Protein AF-A0A7W8FCG6-F1 (afdb_monomer_lite)

Secondary structure (DSSP, 8-state):
---EEETT--TT--EEBPBPTTSSBBTTSSBEEEE--S--SEE-HHHHHHHHHHHHHHHHHHHHHHSSPPSSHHHHHHHHHHHHHHHHHHHHHHHHHHHTTHHHHHHS------SS--TT---TT--GGGGG-

Radius of gyration: 42.62 Å; chains: 1; bounding box: 81×50×96 Å

pLDDT: mean 77.19, std 14.67, range [47.53, 96.31]

Organism: NCBI:txid67303

Sequence (133 aa):
MDTYATQGARTTNSTGHYRRPGTQDLYCGRPAGDNNTGKARRTCRPCVKAEARDRAEATATAEAWLDQPPASPLTAAALAFGDLVEAVDNQRAAERAATANTWRAQWIGTRAASPEPTLFDVEPETEQGALFA

Structure (mmCIF, N/CA/C/O backbone):
data_AF-A0A7W8FCG6-F1
#
_entry.id   AF-A0A7W8FCG6-F1
#
loop_
_atom_site.group_PDB
_atom_site.id
_atom_site.type_symbol
_atom_site.label_atom_id
_atom_site.label_alt_id
_atom_site.label_comp_id
_atom_site.label_asym_id
_atom_site.label_entity_id
_atom_site.label_seq_id
_atom_site.pdbx_PDB_ins_code
_atom_site.Cartn_x
_atom_site.Cartn_y
_atom_site.Cartn_z
_atom_site.occupancy
_atom_site.B_iso_or_equiv
_atom_site.auth_seq_id
_atom_site.auth_comp_id
_atom_site.auth_asym_id
_atom_site.auth_atom_id
_atom_site.pdbx_PDB_model_num
ATOM 1 N N . MET A 1 1 ? 10.412 9.932 -5.076 1.00 69.69 1 MET A N 1
ATOM 2 C CA . MET A 1 1 ? 10.356 8.735 -5.933 1.00 69.69 1 MET A CA 1
ATOM 3 C C . MET A 1 1 ? 11.572 8.753 -6.832 1.00 69.69 1 MET A C 1
ATOM 5 O O . MET A 1 1 ? 11.707 9.689 -7.614 1.00 69.69 1 MET A O 1
ATOM 9 N N . ASP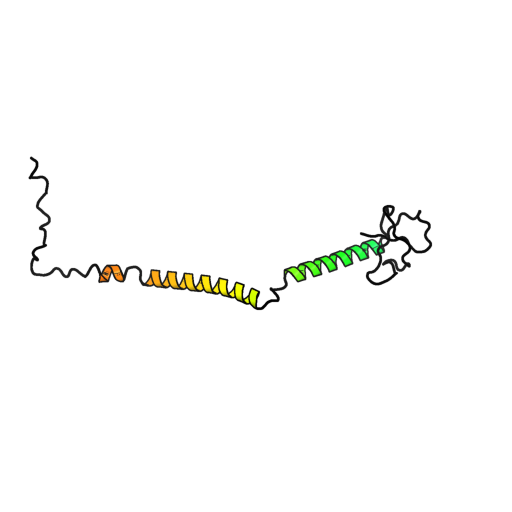 A 1 2 ? 12.453 7.767 -6.692 1.00 80.06 2 ASP A N 1
ATOM 10 C CA . ASP A 1 2 ? 13.625 7.670 -7.555 1.00 80.06 2 ASP A CA 1
ATOM 11 C C . ASP A 1 2 ? 13.186 7.272 -8.961 1.00 80.06 2 ASP A C 1
ATOM 13 O O . ASP A 1 2 ? 12.428 6.319 -9.161 1.00 80.06 2 ASP A O 1
ATOM 17 N N . THR A 1 3 ? 13.632 8.046 -9.944 1.00 85.25 3 THR A N 1
ATOM 18 C CA . THR A 1 3 ? 13.458 7.709 -11.354 1.00 85.25 3 THR A CA 1
ATOM 19 C C . THR A 1 3 ? 14.818 7.391 -11.937 1.00 85.25 3 THR A C 1
ATOM 21 O O . THR A 1 3 ? 15.831 7.931 -11.502 1.00 85.25 3 THR A O 1
ATOM 24 N N . TYR A 1 4 ? 14.841 6.507 -12.918 1.00 86.62 4 TYR A N 1
ATOM 25 C CA . TYR A 1 4 ? 16.065 5.991 -13.514 1.00 86.62 4 TYR A CA 1
ATOM 26 C C . TYR A 1 4 ? 16.113 6.379 -14.987 1.00 86.62 4 TYR A C 1
ATOM 28 O O . TYR A 1 4 ? 15.072 6.540 -15.631 1.00 86.62 4 TYR A O 1
ATOM 36 N N . ALA A 1 5 ? 17.313 6.553 -15.527 1.00 85.62 5 ALA A N 1
ATOM 37 C CA . ALA A 1 5 ? 17.512 6.571 -16.968 1.00 85.62 5 ALA A CA 1
ATOM 38 C C . ALA A 1 5 ? 17.505 5.130 -17.509 1.00 85.62 5 ALA A C 1
ATOM 40 O O . ALA A 1 5 ? 17.615 4.163 -16.759 1.00 85.62 5 ALA A O 1
ATOM 41 N N . THR A 1 6 ? 17.383 4.961 -18.823 1.00 84.62 6 THR A N 1
ATOM 42 C CA . THR A 1 6 ? 17.668 3.666 -19.463 1.00 84.62 6 THR A CA 1
ATOM 43 C C . THR A 1 6 ? 19.175 3.487 -19.602 1.00 84.62 6 THR A C 1
ATOM 45 O O . THR A 1 6 ? 19.863 4.455 -19.932 1.00 84.62 6 THR A O 1
ATOM 48 N N . GLN A 1 7 ? 19.693 2.272 -19.419 1.00 83.50 7 GLN A N 1
ATOM 49 C CA . GLN A 1 7 ? 21.121 1.986 -19.595 1.00 83.50 7 GLN A CA 1
ATOM 50 C C . GLN A 1 7 ? 21.629 2.469 -20.968 1.00 83.50 7 GLN A C 1
ATOM 52 O O . GLN A 1 7 ? 20.969 2.273 -21.989 1.00 83.50 7 GLN A O 1
ATOM 57 N N . GLY A 1 8 ? 22.783 3.142 -20.992 1.00 77.25 8 GLY A N 1
ATOM 58 C CA . GLY A 1 8 ? 23.385 3.680 -22.219 1.00 77.25 8 GLY A CA 1
ATOM 59 C C . GLY A 1 8 ? 22.740 4.963 -22.761 1.00 77.25 8 GLY A C 1
ATOM 60 O O . GLY A 1 8 ? 23.245 5.533 -23.730 1.00 77.25 8 GLY A O 1
ATOM 61 N N . ALA A 1 9 ? 21.666 5.473 -22.145 1.00 69.62 9 ALA A N 1
ATOM 62 C CA . ALA A 1 9 ? 21.186 6.811 -22.465 1.00 69.62 9 ALA A CA 1
ATOM 63 C C . ALA A 1 9 ? 22.163 7.850 -21.906 1.00 69.62 9 ALA A C 1
ATOM 65 O O . ALA A 1 9 ? 22.441 7.878 -20.709 1.00 69.62 9 ALA A O 1
ATOM 66 N N . ARG A 1 10 ? 22.650 8.751 -22.767 1.00 61.34 10 ARG A N 1
ATOM 67 C CA . ARG A 1 10 ? 23.313 9.973 -22.298 1.00 61.34 10 ARG A CA 1
ATOM 68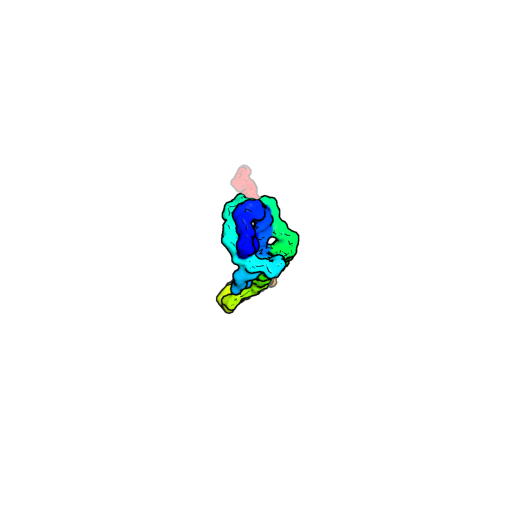 C C . ARG A 1 10 ? 22.336 10.712 -21.375 1.00 61.34 10 ARG A C 1
ATOM 70 O O . ARG A 1 10 ? 21.136 10.753 -21.653 1.00 61.34 10 ARG A O 1
ATOM 77 N N . THR A 1 11 ? 22.855 11.303 -20.301 1.00 57.34 11 THR A N 1
ATOM 78 C CA . THR A 1 11 ? 22.142 12.017 -19.214 1.00 57.34 11 THR A CA 1
ATOM 79 C C . THR A 1 11 ? 21.197 13.148 -19.666 1.00 57.34 11 THR A C 1
ATOM 81 O O . THR A 1 11 ? 20.581 13.824 -18.845 1.00 57.34 11 THR A O 1
ATOM 84 N N . THR A 1 12 ? 21.067 13.366 -20.973 1.00 54.06 12 THR A N 1
ATOM 85 C CA . THR A 1 12 ? 20.189 14.318 -21.652 1.00 54.06 12 THR A CA 1
ATOM 86 C C . THR A 1 12 ? 18.770 13.798 -21.909 1.00 54.06 12 THR A C 1
ATOM 88 O O . THR A 1 12 ? 17.880 14.607 -22.178 1.00 54.06 12 THR A O 1
ATOM 91 N N . ASN A 1 13 ? 18.501 12.492 -21.791 1.00 56.31 13 ASN A N 1
ATOM 92 C CA . ASN A 1 13 ? 17.131 11.980 -21.899 1.00 56.31 13 ASN A CA 1
ATOM 93 C C . ASN A 1 13 ? 16.345 12.259 -20.609 1.00 56.31 13 ASN A C 1
ATOM 95 O O . ASN A 1 13 ? 16.360 11.490 -19.653 1.00 56.31 13 ASN A O 1
ATOM 99 N N . SER A 1 14 ? 15.605 13.369 -20.615 1.00 66.75 14 SER A N 1
ATOM 100 C CA . SER A 1 14 ? 14.732 13.848 -19.527 1.00 66.75 14 SER A CA 1
ATOM 101 C C . SER A 1 14 ? 13.526 12.947 -19.206 1.00 66.75 14 SER A C 1
ATOM 103 O O . SER A 1 14 ? 12.609 13.381 -18.505 1.00 66.75 14 SER A O 1
ATOM 105 N N . THR A 1 15 ? 13.486 11.713 -19.719 1.00 83.75 15 THR A N 1
ATOM 106 C CA . THR A 1 15 ? 12.410 10.771 -19.405 1.00 83.75 15 THR A CA 1
ATOM 107 C C . THR A 1 15 ? 12.814 9.916 -18.210 1.00 83.75 15 THR A C 1
ATOM 109 O O . THR A 1 15 ? 13.782 9.164 -18.273 1.00 83.75 15 THR A O 1
ATOM 112 N N . GLY A 1 16 ? 12.084 10.046 -17.108 1.00 88.44 16 GLY A N 1
ATOM 113 C CA . GLY A 1 16 ? 12.209 9.180 -15.947 1.00 88.44 16 GLY A CA 1
ATOM 114 C C . GLY A 1 16 ? 11.602 7.810 -16.223 1.00 88.44 16 GLY A C 1
ATOM 115 O O . GLY A 1 16 ? 10.579 7.676 -16.901 1.00 88.44 16 GLY A O 1
ATOM 116 N N . HIS A 1 17 ? 12.222 6.777 -15.677 1.00 90.19 17 HIS A N 1
ATOM 117 C CA . HIS A 1 17 ? 11.713 5.418 -15.722 1.00 90.19 17 HIS A CA 1
ATOM 118 C C . HIS A 1 17 ? 11.556 4.874 -14.310 1.00 90.19 17 HIS A C 1
ATOM 120 O O . HIS A 1 17 ? 12.330 5.215 -13.416 1.00 90.19 17 HIS A O 1
ATOM 126 N N . TYR A 1 18 ? 10.535 4.044 -14.116 1.00 90.56 18 TYR A N 1
ATOM 127 C CA . TYR A 1 18 ? 10.276 3.411 -12.833 1.00 90.56 18 TYR A CA 1
ATOM 128 C C . TYR A 1 18 ? 10.863 2.005 -12.823 1.00 90.56 18 TYR A C 1
ATOM 130 O O . TYR A 1 18 ? 10.603 1.214 -13.738 1.00 90.56 18 TYR A O 1
ATOM 138 N N . ARG A 1 19 ? 11.685 1.735 -11.812 1.00 90.81 19 ARG A N 1
ATOM 139 C CA . ARG A 1 19 ? 12.362 0.459 -11.612 1.00 90.81 19 ARG A CA 1
ATOM 140 C C . ARG A 1 19 ? 11.421 -0.522 -10.926 1.00 90.81 19 ARG A C 1
ATOM 142 O O . ARG A 1 19 ? 10.737 -0.152 -9.977 1.00 90.81 19 ARG A O 1
ATOM 149 N N . ARG A 1 20 ? 11.411 -1.767 -11.394 1.00 89.44 20 ARG A N 1
ATOM 150 C CA . ARG A 1 20 ? 10.643 -2.839 -10.766 1.00 89.44 20 ARG A CA 1
ATOM 151 C C . ARG A 1 20 ? 11.317 -3.245 -9.442 1.00 89.44 20 ARG A C 1
ATOM 153 O O . ARG A 1 20 ? 12.516 -3.558 -9.466 1.00 89.44 20 ARG A O 1
ATOM 160 N N . PRO A 1 21 ? 10.585 -3.265 -8.310 1.00 86.06 21 PRO A N 1
ATOM 161 C CA . PRO A 1 21 ? 11.127 -3.661 -7.011 1.00 86.06 21 PRO A CA 1
ATOM 162 C C . PRO A 1 21 ? 11.844 -5.015 -7.078 1.00 86.06 21 PRO A C 1
ATOM 164 O O . PRO A 1 21 ? 11.370 -5.947 -7.723 1.00 86.06 21 PRO A O 1
ATOM 167 N N . GLY A 1 22 ? 13.020 -5.110 -6.454 1.00 86.00 22 GLY A N 1
ATOM 168 C CA . GLY A 1 22 ? 13.810 -6.348 -6.408 1.00 86.00 22 GLY A CA 1
ATOM 169 C C . GLY A 1 22 ? 14.546 -6.736 -7.700 1.00 86.00 22 GLY A C 1
ATOM 170 O O . GLY A 1 22 ? 15.232 -7.751 -7.707 1.00 86.00 22 GLY A O 1
ATOM 171 N N . THR A 1 23 ? 14.466 -5.950 -8.780 1.00 88.12 23 THR A N 1
ATOM 172 C CA . THR A 1 23 ? 15.134 -6.260 -10.066 1.00 88.12 23 THR A CA 1
ATOM 173 C C . THR A 1 23 ? 15.985 -5.089 -10.562 1.00 88.12 23 THR A C 1
ATOM 175 O O . THR A 1 23 ? 15.891 -3.988 -10.022 1.00 88.12 23 THR A O 1
ATOM 178 N N . GLN A 1 24 ? 16.844 -5.287 -11.568 1.00 85.88 24 GLN A N 1
ATOM 179 C CA . GLN A 1 24 ? 17.533 -4.189 -12.278 1.00 85.88 24 GLN A CA 1
ATOM 180 C C . GLN A 1 24 ? 16.764 -3.708 -13.520 1.00 85.88 24 GLN A C 1
ATOM 182 O O . GLN A 1 24 ? 17.258 -2.872 -14.273 1.00 85.88 24 GLN A O 1
ATOM 187 N N . ASP A 1 25 ? 15.536 -4.185 -13.711 1.00 89.69 25 ASP A N 1
ATOM 188 C CA . ASP A 1 25 ? 14.730 -3.852 -14.875 1.00 89.69 25 ASP A CA 1
ATOM 189 C C . ASP A 1 25 ? 13.767 -2.701 -14.596 1.00 89.69 25 ASP A C 1
ATOM 191 O O . ASP A 1 25 ? 13.257 -2.498 -13.488 1.00 89.69 25 ASP A O 1
ATOM 195 N N . LEU A 1 26 ? 13.486 -1.936 -15.645 1.00 90.56 26 LEU A N 1
ATOM 196 C CA . LEU A 1 26 ? 12.445 -0.920 -15.650 1.00 90.56 26 LEU A CA 1
ATOM 197 C C . LEU A 1 26 ? 11.117 -1.549 -16.071 1.00 90.56 26 LEU A C 1
ATOM 199 O O . LEU A 1 26 ? 11.074 -2.461 -16.895 1.00 90.56 26 LEU A O 1
ATOM 203 N N . TYR A 1 27 ? 9.998 -0.990 -15.616 1.00 92.44 27 TYR A N 1
ATOM 204 C CA . TYR A 1 27 ? 8.667 -1.453 -16.033 1.00 92.44 27 TYR A CA 1
ATOM 205 C C . TYR A 1 27 ? 8.384 -1.315 -17.536 1.00 92.44 27 TYR A C 1
ATOM 207 O O . TYR A 1 27 ? 7.452 -1.929 -18.049 1.00 92.44 27 TYR A O 1
ATOM 215 N N . CYS A 1 28 ? 9.188 -0.535 -18.261 1.00 90.56 28 CYS A N 1
ATOM 216 C CA . CYS A 1 28 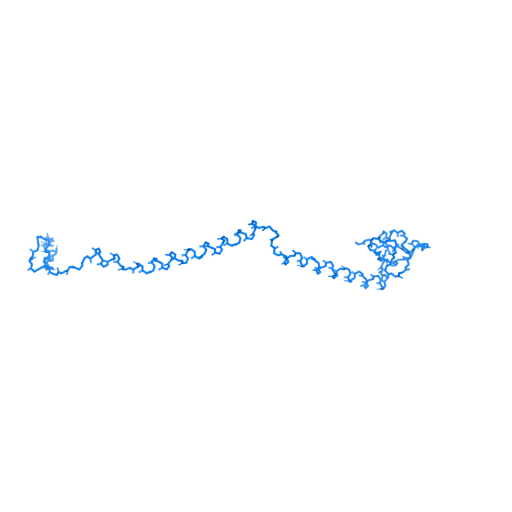? 9.151 -0.481 -19.721 1.00 90.56 28 CYS A CA 1
ATOM 217 C C . CYS A 1 28 ? 9.946 -1.596 -20.423 1.00 90.56 28 CYS A C 1
ATOM 219 O O . CYS A 1 28 ? 10.060 -1.549 -21.645 1.00 90.56 28 CYS A O 1
ATOM 221 N N . GLY A 1 29 ? 10.514 -2.553 -19.681 1.00 89.19 29 GLY A N 1
ATOM 222 C CA . GLY A 1 29 ? 11.302 -3.670 -20.216 1.00 89.19 29 GLY A CA 1
ATOM 223 C C . GLY A 1 29 ? 12.729 -3.302 -20.627 1.00 89.19 29 GLY A C 1
ATOM 224 O O . GLY A 1 29 ? 13.404 -4.094 -21.272 1.00 89.19 29 GLY A O 1
ATOM 225 N N . ARG A 1 30 ? 13.188 -2.091 -20.296 1.00 88.56 30 ARG A N 1
ATOM 226 C CA . ARG A 1 30 ? 14.567 -1.650 -20.542 1.00 88.56 30 ARG A CA 1
ATOM 227 C C . ARG A 1 30 ? 15.404 -1.838 -19.275 1.00 88.56 30 ARG A C 1
ATOM 229 O O . ARG A 1 30 ? 14.856 -1.654 -18.187 1.00 88.56 30 ARG A O 1
ATOM 236 N N . PRO A 1 31 ? 16.708 -2.123 -19.391 1.00 87.56 31 PRO A N 1
ATOM 237 C CA . PRO A 1 31 ? 17.583 -2.186 -18.228 1.00 87.56 31 PRO A CA 1
ATOM 238 C C . PRO A 1 31 ? 17.711 -0.805 -17.574 1.00 87.56 31 PRO A C 1
ATOM 240 O O . PRO A 1 31 ? 17.795 0.226 -18.262 1.00 87.56 31 PRO A O 1
ATOM 243 N N . ALA A 1 32 ? 17.702 -0.782 -16.241 1.00 87.62 32 ALA A N 1
ATOM 244 C CA . ALA A 1 32 ? 17.897 0.436 -15.471 1.00 87.62 32 ALA A CA 1
ATOM 245 C C . ALA A 1 32 ? 19.337 0.936 -15.642 1.00 87.62 32 ALA A C 1
ATOM 247 O O . ALA A 1 32 ? 20.298 0.197 -15.448 1.00 87.62 32 ALA A O 1
ATOM 248 N N . GLY A 1 33 ? 19.476 2.199 -16.032 1.00 84.88 33 GLY A N 1
ATOM 249 C CA . GLY A 1 33 ? 20.732 2.934 -15.956 1.00 84.88 33 GLY A CA 1
ATOM 250 C C . GLY A 1 33 ? 20.839 3.696 -14.638 1.00 84.88 33 GLY A C 1
ATOM 251 O O . GLY A 1 33 ? 20.156 3.385 -13.660 1.00 84.88 33 GLY A O 1
ATOM 252 N N . ASP A 1 34 ? 21.670 4.734 -14.640 1.00 85.00 34 ASP A N 1
ATOM 253 C CA . ASP A 1 34 ? 21.879 5.584 -13.471 1.00 85.00 34 ASP A CA 1
ATOM 254 C C . ASP A 1 34 ? 20.598 6.298 -13.015 1.00 85.00 34 ASP A C 1
ATOM 256 O O . ASP A 1 34 ? 19.651 6.524 -13.784 1.00 85.00 34 ASP A O 1
ATOM 260 N N . ASN A 1 35 ? 20.596 6.699 -11.742 1.00 82.31 35 ASN A N 1
ATOM 261 C CA . ASN A 1 35 ? 19.533 7.514 -11.170 1.00 82.31 35 ASN A CA 1
ATOM 262 C C . ASN A 1 35 ? 19.399 8.826 -11.948 1.00 82.31 35 ASN A C 1
ATOM 264 O O . ASN A 1 35 ? 20.362 9.561 -12.169 1.00 82.31 35 ASN A O 1
ATOM 268 N N . ASN A 1 36 ? 18.166 9.159 -12.304 1.00 77.06 36 ASN A N 1
ATOM 269 C CA . ASN A 1 36 ? 17.812 10.424 -12.916 1.00 77.06 36 ASN A CA 1
ATOM 270 C C . ASN A 1 36 ? 17.627 11.457 -11.794 1.00 77.06 36 ASN A C 1
ATOM 272 O O . ASN A 1 36 ? 16.511 11.792 -11.396 1.00 77.06 36 ASN A O 1
ATOM 276 N N . THR A 1 37 ? 18.738 11.910 -11.210 1.00 65.12 37 THR A N 1
ATOM 277 C CA . THR A 1 37 ? 18.747 12.897 -10.123 1.00 65.12 37 THR A CA 1
ATOM 278 C C . THR A 1 37 ? 18.199 14.238 -10.624 1.00 65.12 37 THR A C 1
ATOM 280 O O . THR A 1 37 ? 18.881 15.029 -11.271 1.00 65.12 37 THR A O 1
ATOM 283 N N . GLY A 1 38 ? 16.910 14.479 -10.366 1.00 60.38 38 GLY A N 1
ATOM 284 C CA . GLY A 1 38 ? 16.239 15.775 -10.529 1.00 60.38 38 GLY A CA 1
ATOM 285 C C . GLY A 1 38 ? 15.999 16.267 -11.964 1.00 60.38 38 GLY A C 1
ATOM 286 O O . GLY A 1 38 ? 15.491 17.372 -12.133 1.00 60.38 38 GLY A O 1
ATOM 287 N N . LYS A 1 39 ? 16.342 15.493 -13.005 1.00 59.09 39 LYS A N 1
ATOM 288 C CA . LYS A 1 39 ? 16.255 15.934 -14.417 1.00 59.09 39 LYS A CA 1
ATOM 289 C C . LYS A 1 39 ? 15.152 15.263 -15.237 1.00 59.09 39 LYS A C 1
ATOM 291 O O . LYS A 1 39 ? 14.928 15.653 -16.388 1.00 59.09 39 LYS A O 1
ATOM 296 N N . ALA A 1 40 ? 14.430 14.300 -14.668 1.00 65.38 40 ALA A N 1
ATOM 297 C CA . ALA A 1 40 ? 13.280 13.700 -15.328 1.00 65.38 40 ALA A CA 1
ATOM 298 C C . ALA A 1 40 ? 12.122 14.713 -15.399 1.00 65.38 40 ALA A C 1
ATOM 300 O O . ALA A 1 40 ? 11.440 14.957 -14.410 1.00 65.38 40 ALA A O 1
ATOM 301 N N . ARG A 1 41 ? 11.879 15.307 -16.574 1.00 69.06 41 ARG A N 1
ATOM 302 C CA . ARG A 1 41 ? 10.735 16.211 -16.793 1.00 69.06 41 ARG A CA 1
ATOM 303 C C . ARG A 1 41 ? 9.423 15.447 -16.959 1.00 69.06 41 ARG A C 1
ATOM 305 O O . ARG A 1 41 ? 8.360 16.026 -16.759 1.00 69.06 41 ARG A O 1
ATOM 312 N N . ARG A 1 42 ? 9.483 14.181 -17.391 1.00 82.50 42 ARG A N 1
ATOM 313 C CA . ARG A 1 42 ? 8.317 13.311 -17.625 1.00 82.50 42 ARG A CA 1
ATOM 314 C C . ARG A 1 42 ? 8.689 11.858 -17.385 1.00 82.50 42 ARG A C 1
ATOM 316 O O . ARG A 1 42 ? 9.804 11.471 -17.697 1.00 82.50 42 ARG A O 1
ATOM 323 N N . THR A 1 43 ? 7.761 11.043 -16.901 1.00 87.31 43 THR A N 1
ATOM 324 C CA . THR A 1 43 ? 7.978 9.599 -16.737 1.00 87.31 43 THR A CA 1
ATOM 325 C C . THR A 1 43 ? 7.428 8.838 -17.941 1.00 87.31 43 THR A C 1
ATOM 327 O O . THR A 1 43 ? 6.433 9.234 -18.549 1.00 87.31 43 THR A O 1
ATOM 330 N N . CYS A 1 44 ? 8.078 7.737 -18.308 1.00 89.62 44 CYS A N 1
ATOM 331 C CA . CYS A 1 44 ? 7.656 6.889 -19.414 1.00 89.62 44 CYS A CA 1
ATOM 332 C C . CYS A 1 44 ? 6.212 6.377 -19.204 1.00 89.62 44 CYS A C 1
ATOM 334 O O . CYS A 1 44 ? 5.875 5.920 -18.114 1.00 89.62 44 CYS A O 1
ATOM 336 N N . ARG A 1 45 ? 5.347 6.406 -20.230 1.00 92.00 45 ARG A N 1
ATOM 337 C CA . ARG A 1 45 ? 3.927 6.004 -20.100 1.00 92.00 45 ARG A CA 1
ATOM 338 C C . ARG A 1 45 ? 3.709 4.616 -19.461 1.00 92.00 45 ARG A C 1
ATOM 340 O O . ARG A 1 45 ? 2.883 4.533 -18.553 1.00 92.00 45 ARG A O 1
ATOM 347 N N . PRO A 1 46 ? 4.418 3.537 -19.859 1.00 91.75 46 PRO A N 1
ATOM 348 C CA . PRO A 1 46 ? 4.254 2.244 -19.188 1.00 91.75 46 PRO A CA 1
ATOM 349 C C . PRO A 1 46 ? 4.748 2.263 -17.734 1.00 91.75 46 PRO A C 1
ATOM 351 O O . PRO A 1 46 ? 4.134 1.634 -16.878 1.00 91.75 46 PRO A O 1
ATOM 354 N N . CYS A 1 47 ? 5.790 3.042 -17.436 1.00 91.69 47 CYS A N 1
ATOM 355 C CA . CYS A 1 47 ? 6.307 3.233 -16.084 1.00 91.69 47 CYS A CA 1
ATOM 356 C C . CYS A 1 47 ? 5.288 3.953 -15.187 1.00 91.69 47 CYS A C 1
ATOM 358 O O . CYS A 1 47 ? 5.114 3.548 -14.048 1.00 91.69 47 CYS A O 1
ATOM 360 N N . VAL A 1 48 ? 4.583 4.973 -15.701 1.00 92.88 48 VAL A N 1
ATOM 361 C CA . VAL A 1 48 ? 3.508 5.673 -14.968 1.00 92.88 48 VAL A CA 1
ATOM 362 C C . VAL A 1 48 ? 2.358 4.723 -14.639 1.00 92.88 48 VAL A C 1
ATOM 364 O O . VAL A 1 48 ? 1.848 4.735 -13.527 1.00 92.88 48 VAL A O 1
ATOM 367 N N . LYS A 1 49 ? 1.956 3.870 -15.590 1.00 94.25 49 LYS A N 1
ATOM 368 C CA . LYS A 1 49 ? 0.891 2.887 -15.347 1.00 94.25 49 LYS A CA 1
ATOM 369 C C . LYS A 1 49 ? 1.294 1.858 -14.288 1.00 94.25 49 LYS A C 1
ATOM 371 O O . LYS A 1 49 ? 0.456 1.463 -13.486 1.00 94.25 49 LYS A O 1
ATOM 376 N N . ALA A 1 50 ? 2.547 1.407 -14.314 1.00 93.19 50 ALA A N 1
ATOM 377 C CA . ALA A 1 50 ? 3.064 0.495 -13.302 1.00 93.19 50 ALA A CA 1
ATOM 378 C C . ALA A 1 50 ? 3.126 1.163 -11.926 1.00 93.19 50 ALA A C 1
ATOM 380 O O . ALA A 1 50 ? 2.604 0.612 -10.973 1.00 93.19 50 ALA A O 1
ATOM 381 N N . GLU A 1 51 ? 3.645 2.386 -11.854 1.00 91.06 51 GLU A N 1
ATOM 382 C CA . GLU A 1 51 ? 3.687 3.179 -10.624 1.00 91.06 51 GLU A CA 1
ATOM 383 C C . GLU A 1 51 ? 2.306 3.355 -9.989 1.00 91.06 51 GLU A C 1
ATOM 385 O O . GLU A 1 51 ? 2.142 3.130 -8.796 1.00 91.06 51 GLU A O 1
ATOM 390 N N . ALA A 1 52 ? 1.295 3.697 -10.792 1.00 92.50 52 ALA A N 1
ATOM 391 C CA . ALA A 1 52 ? -0.067 3.848 -10.298 1.00 92.50 52 ALA A CA 1
ATOM 392 C C . ALA A 1 52 ? -0.639 2.536 -9.736 1.00 92.50 52 ALA A C 1
ATOM 394 O O . ALA A 1 52 ? -1.378 2.572 -8.755 1.00 92.50 52 ALA A O 1
ATOM 395 N N . ARG A 1 53 ? -0.293 1.387 -10.337 1.00 93.31 53 ARG A N 1
ATOM 396 C CA . ARG A 1 53 ? -0.691 0.069 -9.826 1.00 93.31 53 ARG A CA 1
ATOM 397 C C . ARG A 1 53 ? 0.004 -0.233 -8.505 1.00 93.31 53 ARG A C 1
ATOM 399 O O . ARG A 1 53 ? -0.679 -0.551 -7.545 1.00 93.31 53 ARG A O 1
ATOM 406 N N . ASP A 1 54 ? 1.322 -0.078 -8.454 1.00 90.00 54 ASP A N 1
ATOM 407 C CA . ASP A 1 54 ? 2.113 -0.361 -7.256 1.00 90.00 54 ASP A CA 1
ATOM 408 C C . ASP A 1 54 ? 1.669 0.543 -6.094 1.00 90.00 54 ASP A C 1
ATOM 410 O O . ASP A 1 54 ? 1.545 0.086 -4.960 1.00 90.00 54 ASP A O 1
ATOM 414 N N . ARG A 1 55 ? 1.337 1.814 -6.372 1.00 89.69 55 ARG A N 1
ATOM 415 C CA . ARG A 1 55 ? 0.735 2.715 -5.382 1.00 89.69 55 ARG A CA 1
ATOM 416 C C . ARG A 1 55 ? -0.631 2.212 -4.914 1.00 89.69 55 ARG A C 1
ATOM 418 O O . ARG A 1 55 ? -0.878 2.225 -3.716 1.00 89.69 55 ARG A O 1
ATOM 425 N N . ALA A 1 56 ? -1.504 1.781 -5.824 1.00 94.12 56 ALA A N 1
ATOM 426 C CA . ALA A 1 56 ? -2.819 1.255 -5.457 1.00 94.12 56 ALA A CA 1
ATOM 427 C C . ALA A 1 56 ? -2.713 -0.025 -4.610 1.00 94.12 56 ALA A C 1
ATOM 429 O O . ALA A 1 56 ? -3.416 -0.153 -3.614 1.00 94.12 56 ALA A O 1
ATOM 430 N N . GLU A 1 57 ? -1.803 -0.938 -4.957 1.00 92.06 57 GLU A N 1
ATOM 431 C CA . GLU A 1 57 ? -1.523 -2.151 -4.179 1.00 92.06 57 GLU A CA 1
ATOM 432 C C . GLU A 1 57 ? -0.953 -1.814 -2.794 1.00 92.06 57 GLU A C 1
ATOM 434 O O . GLU A 1 57 ? -1.364 -2.405 -1.794 1.00 92.06 57 GLU A O 1
ATOM 439 N N . ALA A 1 58 ? -0.058 -0.826 -2.709 1.00 89.12 58 ALA A N 1
ATOM 440 C CA . ALA A 1 58 ? 0.473 -0.343 -1.438 1.00 89.12 58 ALA A CA 1
ATOM 441 C C . ALA A 1 58 ? -0.617 0.296 -0.562 1.00 89.12 58 ALA A C 1
ATOM 443 O O . ALA A 1 58 ? -0.660 0.025 0.637 1.00 89.12 58 ALA A O 1
ATOM 444 N N . THR A 1 59 ? -1.516 1.098 -1.145 1.00 93.38 59 THR A N 1
ATOM 445 C CA . THR A 1 59 ? -2.665 1.676 -0.432 1.00 93.38 59 THR A CA 1
ATOM 446 C C . THR A 1 59 ? -3.611 0.589 0.063 1.00 93.38 59 THR A C 1
ATOM 448 O O . THR A 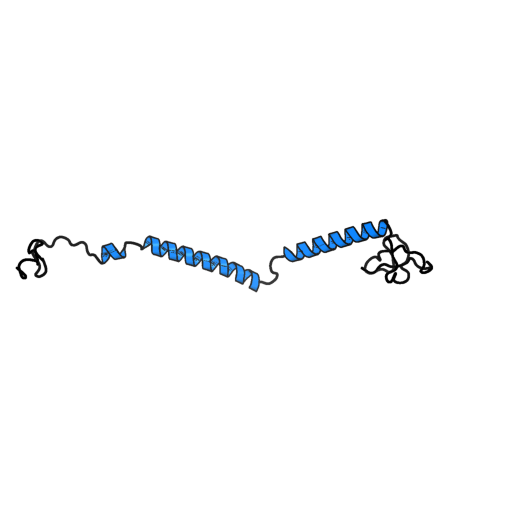1 59 ? -3.909 0.567 1.250 1.00 93.38 59 THR A O 1
ATOM 451 N N . ALA A 1 60 ? -4.000 -0.359 -0.793 1.00 92.88 60 ALA A N 1
ATOM 452 C CA . ALA A 1 60 ? -4.874 -1.465 -0.402 1.00 92.88 60 ALA A CA 1
ATOM 453 C C . ALA A 1 60 ? -4.249 -2.327 0.706 1.00 92.88 60 ALA A C 1
ATOM 455 O O . ALA A 1 60 ? -4.931 -2.753 1.633 1.00 92.88 60 ALA A O 1
ATOM 456 N N . THR A 1 61 ? -2.933 -2.551 0.642 1.00 92.06 61 THR A N 1
ATOM 457 C CA . THR A 1 61 ? -2.204 -3.246 1.706 1.00 92.06 61 THR A CA 1
ATOM 458 C C . THR A 1 61 ? -2.272 -2.444 3.003 1.00 92.06 61 THR A C 1
ATOM 460 O O . THR A 1 61 ? -2.630 -2.999 4.034 1.00 92.06 61 THR A O 1
ATOM 463 N N . ALA A 1 62 ? -1.970 -1.144 2.970 1.00 90.19 62 ALA A N 1
ATOM 464 C CA . ALA A 1 62 ? -2.021 -0.285 4.152 1.00 90.19 62 ALA A CA 1
ATOM 465 C C . ALA A 1 62 ? -3.425 -0.220 4.779 1.00 90.19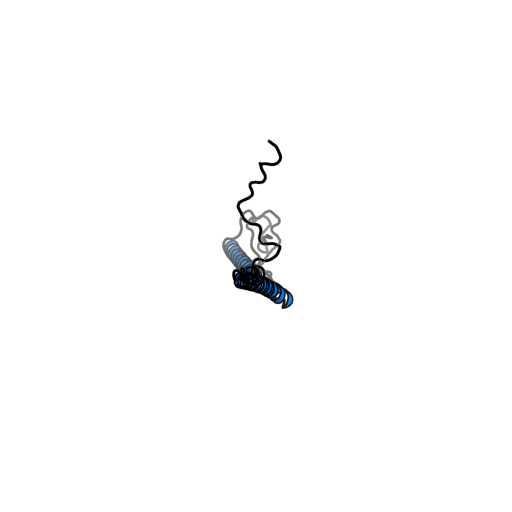 62 ALA A C 1
ATOM 467 O O . ALA A 1 62 ? -3.539 -0.274 5.999 1.00 90.19 62 ALA A O 1
ATOM 468 N N . GLU A 1 63 ? -4.478 -0.156 3.965 1.00 92.19 63 GLU A N 1
ATOM 469 C CA . GLU A 1 63 ? -5.871 -0.220 4.423 1.00 92.19 63 GLU A CA 1
ATOM 470 C C . GLU A 1 63 ? -6.183 -1.570 5.080 1.00 92.19 63 GLU A C 1
ATOM 472 O O . GLU A 1 63 ? -6.694 -1.601 6.195 1.00 92.19 63 GLU A O 1
ATOM 477 N N . ALA A 1 64 ? -5.764 -2.686 4.476 1.00 89.69 64 ALA A N 1
ATOM 478 C CA . ALA A 1 64 ? -5.934 -4.011 5.075 1.00 89.69 64 ALA A CA 1
ATOM 479 C C . ALA A 1 64 ? -5.218 -4.151 6.433 1.00 89.69 64 ALA A C 1
ATOM 481 O O . ALA A 1 64 ? -5.718 -4.832 7.325 1.00 89.69 64 ALA A O 1
ATOM 482 N N . TRP A 1 65 ? -4.069 -3.491 6.612 1.00 87.25 65 TRP A N 1
ATOM 483 C CA . TRP A 1 65 ? -3.380 -3.432 7.907 1.00 87.25 65 TRP A CA 1
ATOM 484 C C . TRP A 1 65 ? -4.152 -2.626 8.961 1.00 87.25 65 TRP A C 1
ATOM 486 O O . TRP A 1 65 ? -4.021 -2.925 10.146 1.00 87.25 65 TRP A O 1
ATOM 496 N N . LEU A 1 66 ? -4.937 -1.619 8.561 1.00 83.44 66 LEU A N 1
ATOM 497 C CA . LEU A 1 66 ? -5.786 -0.846 9.475 1.00 83.44 66 LEU A CA 1
ATOM 498 C C . LEU A 1 66 ? -7.034 -1.628 9.902 1.00 83.44 66 LEU A C 1
ATOM 500 O O . LEU A 1 66 ? -7.443 -1.525 11.055 1.00 83.44 66 LEU A O 1
ATOM 504 N N . ASP A 1 67 ? -7.598 -2.430 9.000 1.00 80.19 67 ASP A N 1
ATOM 505 C CA . ASP A 1 67 ? -8.782 -3.258 9.271 1.00 80.19 67 ASP A CA 1
ATOM 506 C C . ASP A 1 67 ? -8.460 -4.550 10.037 1.00 80.19 67 ASP A C 1
ATOM 508 O O . ASP A 1 67 ? -9.358 -5.294 10.444 1.00 80.19 67 ASP A O 1
ATOM 512 N N . GLN A 1 68 ? -7.177 -4.849 10.243 1.00 74.81 68 GLN A N 1
ATOM 513 C CA . GLN A 1 68 ? -6.772 -6.054 10.942 1.00 74.81 68 GLN A CA 1
ATOM 514 C C . GLN A 1 68 ? -7.131 -5.936 12.435 1.00 74.81 68 GLN A C 1
ATOM 516 O O . GLN A 1 68 ? -6.629 -5.037 13.119 1.00 74.81 68 GLN A O 1
ATOM 521 N N . PRO A 1 69 ? -7.973 -6.842 12.980 1.00 68.62 69 PRO A N 1
ATOM 522 C CA . PRO A 1 69 ? -8.298 -6.828 14.397 1.00 68.62 69 PRO A CA 1
ATOM 523 C C . PRO A 1 69 ? -7.015 -6.996 15.209 1.00 68.62 69 PRO A C 1
ATOM 525 O O . PRO A 1 69 ? -6.037 -7.584 14.725 1.00 68.62 69 PRO A O 1
ATOM 528 N N . PRO A 1 70 ? -6.987 -6.487 16.449 1.00 64.31 70 PRO A N 1
ATOM 529 C CA . PRO A 1 70 ? -5.748 -6.424 17.184 1.00 64.31 70 PRO A CA 1
ATOM 530 C C . PRO A 1 70 ? -5.201 -7.836 17.391 1.00 64.31 70 PRO A C 1
ATOM 532 O O . PRO A 1 70 ? -5.841 -8.697 17.990 1.00 64.31 70 PRO A O 1
ATOM 535 N N . ALA A 1 71 ? -3.992 -8.063 16.883 1.00 68.25 71 ALA A N 1
ATOM 536 C CA . ALA A 1 71 ? -3.372 -9.384 16.816 1.00 68.25 71 ALA A CA 1
ATOM 537 C C . ALA A 1 71 ? -3.069 -10.001 18.194 1.00 68.25 71 ALA A C 1
ATOM 539 O O . ALA A 1 71 ? -2.679 -11.165 18.274 1.00 68.25 71 ALA A O 1
ATOM 540 N N . SER A 1 72 ? -3.211 -9.230 19.279 1.00 74.62 72 SER A N 1
ATOM 541 C CA . SER A 1 72 ? -2.902 -9.694 20.626 1.00 74.62 72 SER A CA 1
ATOM 542 C C . SER A 1 72 ? -4.167 -10.104 21.394 1.00 74.62 72 SER A C 1
ATOM 544 O O . SER A 1 72 ? -5.144 -9.347 21.434 1.00 74.62 72 SER A O 1
ATOM 546 N N . PRO A 1 73 ? -4.138 -11.256 22.090 1.00 74.06 73 PRO A N 1
ATOM 547 C CA . PRO A 1 73 ? -5.242 -11.684 22.947 1.00 74.06 73 PRO A CA 1
ATOM 548 C C . PRO A 1 73 ? -5.501 -10.698 24.096 1.00 74.06 73 PRO A C 1
ATOM 550 O O . PRO A 1 73 ? -6.623 -10.610 24.581 1.00 74.06 73 PRO A O 1
ATOM 553 N N . LEU A 1 74 ? -4.495 -9.913 24.501 1.00 77.75 74 LEU A N 1
ATOM 554 C CA . LEU A 1 74 ? -4.633 -8.873 25.525 1.00 77.75 74 LEU A CA 1
ATOM 555 C C . LEU A 1 74 ? -5.492 -7.701 25.049 1.00 77.75 74 LEU A C 1
ATOM 557 O O . LEU A 1 74 ? -6.318 -7.199 25.802 1.00 77.75 74 LEU A O 1
ATOM 561 N N . THR A 1 75 ? -5.326 -7.275 23.800 1.00 79.69 75 THR A N 1
ATOM 562 C CA . THR A 1 75 ? -6.132 -6.188 23.237 1.00 79.69 75 THR A CA 1
ATOM 563 C C . THR A 1 75 ? -7.568 -6.646 22.985 1.00 79.69 75 THR A C 1
ATOM 565 O O . THR A 1 75 ? -8.499 -5.900 23.269 1.00 79.69 75 THR A O 1
ATOM 568 N N . ALA A 1 76 ? -7.758 -7.888 22.525 1.00 77.38 76 ALA A N 1
ATOM 569 C CA . ALA A 1 76 ? -9.088 -8.482 22.403 1.00 77.38 76 ALA A CA 1
ATOM 570 C C . ALA A 1 76 ? -9.786 -8.597 23.771 1.00 77.38 76 ALA A C 1
ATOM 572 O O . ALA A 1 76 ? -10.951 -8.227 23.904 1.00 77.38 76 ALA A O 1
ATOM 573 N N . ALA A 1 77 ? -9.060 -9.036 24.805 1.00 81.75 77 ALA A N 1
ATOM 574 C CA . ALA A 1 77 ? -9.577 -9.084 26.168 1.00 81.75 77 ALA A CA 1
ATOM 575 C C . ALA A 1 77 ? -9.937 -7.687 26.694 1.00 81.75 77 ALA A C 1
ATOM 577 O O . ALA A 1 77 ? -10.999 -7.525 27.282 1.00 81.75 77 ALA A O 1
ATOM 578 N N . ALA A 1 78 ? -9.102 -6.670 26.457 1.00 82.38 78 ALA A N 1
ATOM 579 C CA . ALA A 1 78 ? -9.373 -5.301 26.898 1.00 82.38 78 ALA A CA 1
ATOM 580 C C . ALA A 1 78 ? -10.673 -4.729 26.302 1.00 82.38 78 ALA A C 1
ATOM 582 O O . ALA A 1 78 ? -11.427 -4.078 27.021 1.00 82.38 78 ALA A O 1
ATOM 583 N N . LEU A 1 79 ? -10.961 -5.009 25.026 1.00 82.19 79 LEU A N 1
ATOM 584 C CA . LEU A 1 79 ? -12.226 -4.618 24.394 1.00 82.19 79 LEU A CA 1
ATOM 585 C C . LEU A 1 79 ? -13.418 -5.357 25.017 1.00 82.19 79 LEU A C 1
ATOM 587 O O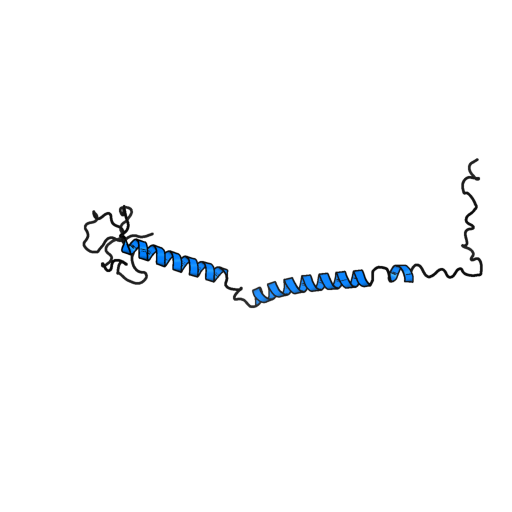 . LEU A 1 79 ? -14.382 -4.720 25.426 1.00 82.19 79 LEU A O 1
ATOM 591 N N . ALA A 1 80 ? -13.307 -6.677 25.195 1.00 85.50 80 ALA A N 1
ATOM 592 C CA . ALA A 1 80 ? -14.355 -7.478 25.830 1.00 85.50 80 ALA A CA 1
ATOM 593 C C . ALA A 1 80 ? -14.627 -7.064 27.289 1.00 85.50 80 ALA A C 1
ATOM 595 O O . ALA A 1 80 ? -15.762 -7.136 27.756 1.00 85.50 80 ALA A O 1
ATOM 596 N N . PHE A 1 81 ? -13.602 -6.611 28.019 1.00 89.06 81 PHE A N 1
ATOM 597 C CA . PHE A 1 81 ? -13.769 -6.050 29.361 1.00 89.06 81 PHE A CA 1
ATOM 598 C C . PHE A 1 81 ? -14.591 -4.757 29.347 1.00 89.06 81 PHE A C 1
ATOM 600 O O . PHE A 1 81 ? -15.384 -4.557 30.264 1.00 89.06 81 PHE A O 1
ATOM 607 N N . GLY A 1 82 ? -14.436 -3.907 28.326 1.00 87.81 82 GLY A N 1
ATOM 608 C CA . GLY A 1 82 ? -15.255 -2.704 28.152 1.00 87.81 82 GLY A CA 1
ATOM 609 C C . GLY A 1 82 ? -16.744 -3.033 28.037 1.00 87.81 82 GLY A C 1
ATOM 610 O O . GLY A 1 82 ? -17.546 -2.505 28.808 1.00 87.81 82 GLY A O 1
ATOM 611 N N . ASP A 1 83 ? -17.088 -3.984 27.167 1.00 89.38 83 ASP A N 1
ATOM 612 C CA . ASP A 1 83 ? -18.472 -4.444 26.976 1.00 89.38 83 ASP A CA 1
ATOM 613 C C . ASP A 1 83 ? -19.062 -5.043 28.267 1.00 89.38 83 ASP A C 1
ATOM 615 O O . ASP A 1 83 ? -20.230 -4.834 28.607 1.00 89.38 83 ASP A O 1
ATOM 619 N N . LEU A 1 84 ? -18.237 -5.766 29.032 1.00 93.19 84 LEU A N 1
ATOM 620 C CA . LEU A 1 84 ? -18.622 -6.342 30.322 1.00 93.19 84 LEU A CA 1
ATOM 621 C C . LEU A 1 84 ? -18.932 -5.271 31.374 1.00 93.19 84 LEU A C 1
ATOM 623 O O . LEU A 1 84 ? -19.881 -5.432 32.142 1.00 93.19 84 LEU A O 1
ATOM 627 N N . VAL A 1 85 ? -18.153 -4.186 31.422 1.00 94.88 85 VAL A N 1
ATOM 628 C CA . VAL A 1 85 ? -18.387 -3.075 32.358 1.00 94.88 85 VAL A CA 1
ATOM 629 C C . VAL A 1 85 ? -19.727 -2.402 32.065 1.00 94.88 85 VAL A C 1
ATOM 631 O O . VAL A 1 85 ? -20.522 -2.218 32.987 1.00 94.88 85 VAL A O 1
ATOM 634 N N . GLU A 1 86 ? -20.022 -2.116 30.795 1.00 93.38 86 GLU A N 1
ATOM 635 C CA . GLU A 1 86 ? -21.302 -1.518 30.402 1.00 93.38 86 GLU A CA 1
ATOM 636 C C . GLU A 1 86 ? -22.490 -2.429 30.758 1.00 93.38 86 GLU A C 1
ATOM 638 O O . GLU A 1 86 ? -23.495 -1.974 31.311 1.00 93.38 86 GLU A O 1
ATOM 643 N N . ALA A 1 87 ? -22.364 -3.739 30.525 1.00 93.06 87 ALA A N 1
ATOM 644 C CA . ALA A 1 87 ? -23.392 -4.708 30.897 1.00 93.06 87 ALA A CA 1
ATOM 645 C C . ALA A 1 87 ? -23.655 -4.738 32.416 1.00 93.06 87 ALA A C 1
ATOM 647 O O . ALA A 1 87 ? -24.812 -4.774 32.846 1.00 93.06 87 ALA A O 1
ATOM 648 N N . VAL A 1 88 ? -22.600 -4.682 33.236 1.00 96.31 88 VAL A N 1
ATOM 649 C CA . VAL A 1 88 ? -22.716 -4.662 34.704 1.00 96.31 88 VAL A CA 1
ATOM 650 C C . VAL A 1 88 ? -23.376 -3.375 35.199 1.00 96.31 88 VAL A C 1
ATOM 652 O O . VAL A 1 88 ? -24.217 -3.425 36.102 1.00 96.31 88 VAL A O 1
ATOM 655 N N . ASP A 1 89 ? -23.039 -2.224 34.618 1.00 95.94 89 ASP A N 1
ATOM 656 C CA . ASP A 1 89 ? -23.660 -0.953 34.993 1.00 95.94 89 ASP A CA 1
ATOM 657 C C . ASP A 1 89 ? -25.152 -0.923 34.636 1.00 95.94 89 ASP A C 1
ATOM 659 O O . ASP A 1 89 ? -25.976 -0.513 35.463 1.00 95.94 89 ASP A O 1
ATOM 663 N N . ASN A 1 90 ? -25.521 -1.459 33.470 1.00 94.88 90 ASN A N 1
ATOM 664 C CA . ASN A 1 90 ? -26.917 -1.619 33.063 1.00 94.88 90 ASN A CA 1
ATOM 665 C C . ASN A 1 90 ? -27.690 -2.556 34.002 1.00 94.88 90 ASN A C 1
ATOM 667 O O . ASN A 1 90 ? -28.808 -2.233 34.415 1.00 94.88 90 ASN A O 1
ATOM 671 N N . GLN A 1 91 ? -27.090 -3.679 34.410 1.00 94.25 91 GLN A N 1
ATOM 672 C CA . GLN A 1 91 ? -27.699 -4.585 35.385 1.00 94.25 91 GLN A CA 1
ATOM 673 C C . GLN A 1 91 ? -27.929 -3.885 36.732 1.00 94.25 91 GLN A C 1
ATOM 675 O O . GLN A 1 91 ? -29.032 -3.936 37.277 1.00 94.25 91 GLN A O 1
ATOM 680 N N . ARG A 1 92 ? -26.925 -3.173 37.255 1.00 93.19 92 ARG A N 1
ATOM 681 C CA . ARG A 1 92 ? -27.054 -2.433 38.521 1.00 93.19 92 ARG A CA 1
ATOM 682 C C . ARG A 1 92 ? -28.116 -1.341 38.446 1.00 93.19 92 ARG A C 1
ATOM 684 O O . ARG A 1 92 ? -28.825 -1.110 39.424 1.00 93.19 92 ARG A O 1
ATOM 691 N N . ALA A 1 93 ? -28.233 -0.653 37.312 1.00 91.88 93 ALA A N 1
ATOM 692 C CA . ALA A 1 93 ? -29.289 0.330 37.097 1.00 91.88 93 ALA A CA 1
ATOM 693 C C . ALA A 1 93 ? -30.679 -0.326 37.112 1.00 91.88 93 ALA A C 1
ATOM 695 O O . ALA A 1 93 ? -31.583 0.187 37.774 1.00 91.88 93 ALA A O 1
ATOM 696 N N . ALA A 1 94 ? -30.833 -1.484 36.463 1.00 90.94 94 ALA A N 1
ATOM 697 C CA . ALA A 1 94 ? -32.075 -2.251 36.471 1.00 90.94 94 ALA A CA 1
ATOM 698 C C . ALA A 1 94 ? -32.446 -2.746 37.881 1.00 90.94 94 ALA A C 1
ATOM 700 O O . ALA A 1 94 ? -33.591 -2.598 38.301 1.00 90.94 94 ALA A O 1
ATOM 701 N N . GLU A 1 95 ? -31.484 -3.257 38.653 1.00 88.38 95 GLU A N 1
ATOM 702 C CA . GLU A 1 95 ? -31.697 -3.695 40.041 1.00 88.38 95 GLU A CA 1
ATOM 703 C C . GLU A 1 95 ? -32.117 -2.535 40.960 1.00 88.38 95 GLU A C 1
ATOM 705 O O . GLU A 1 95 ? -33.034 -2.673 41.777 1.00 88.38 95 GLU A O 1
ATOM 710 N N . ARG A 1 96 ? -31.499 -1.355 40.807 1.00 85.38 96 ARG A N 1
ATOM 711 C CA . ARG A 1 96 ? -31.914 -0.138 41.527 1.00 85.38 96 ARG A CA 1
ATOM 712 C C . ARG A 1 96 ? -33.315 0.311 41.127 1.00 85.38 96 ARG A C 1
ATOM 714 O O . ARG A 1 96 ? -34.075 0.730 41.992 1.00 85.38 96 ARG A O 1
ATOM 721 N N . ALA A 1 97 ? -33.666 0.223 39.846 1.00 84.44 97 ALA A N 1
ATOM 722 C CA . ALA A 1 97 ? -35.006 0.557 39.375 1.00 84.44 97 ALA A CA 1
ATOM 723 C C . ALA A 1 97 ? -36.054 -0.432 39.913 1.00 84.44 97 ALA A C 1
ATOM 725 O O . ALA A 1 97 ? -37.117 -0.010 40.357 1.00 84.44 97 ALA A O 1
ATOM 726 N N . ALA A 1 98 ? -35.732 -1.727 39.957 1.00 81.62 98 ALA A N 1
ATOM 727 C CA . ALA A 1 98 ? -36.604 -2.767 40.501 1.00 81.62 98 ALA A CA 1
ATOM 728 C C . ALA A 1 98 ? -36.832 -2.633 42.018 1.00 81.62 98 ALA A C 1
ATOM 730 O O . ALA A 1 98 ? -37.887 -3.004 42.526 1.00 81.62 98 ALA A O 1
ATOM 731 N N . THR A 1 99 ? -35.855 -2.090 42.747 1.00 75.69 99 THR A N 1
ATOM 732 C CA . THR A 1 99 ? -35.943 -1.853 44.199 1.00 75.69 99 THR A CA 1
ATOM 733 C C . THR A 1 99 ? -36.345 -0.418 44.556 1.00 75.69 99 THR A C 1
ATOM 735 O O . THR A 1 99 ? -36.537 -0.087 45.732 1.00 75.69 99 THR A O 1
ATOM 738 N N . ALA A 1 100 ? -36.534 0.454 43.561 1.00 68.19 100 ALA A N 1
ATOM 739 C CA . ALA A 1 100 ? -37.076 1.784 43.779 1.00 68.19 100 ALA A CA 1
ATOM 740 C C . ALA A 1 100 ? -38.524 1.652 44.280 1.00 68.19 100 ALA A C 1
ATOM 742 O O . ALA A 1 100 ? -39.374 1.066 43.619 1.00 68.19 100 ALA A O 1
ATOM 743 N N . ASN A 1 101 ? -38.796 2.223 45.458 1.00 63.62 101 ASN A N 1
ATOM 744 C CA . ASN A 1 101 ? -40.084 2.230 46.174 1.00 63.62 101 ASN A CA 1
ATOM 745 C C . ASN A 1 101 ? -40.408 1.018 47.066 1.00 63.62 101 ASN A C 1
ATOM 747 O O . ASN A 1 101 ? -41.382 1.098 47.812 1.00 63.62 101 ASN A O 1
ATOM 751 N N . THR A 1 102 ? -39.590 -0.039 47.113 1.00 64.31 102 THR A N 1
ATOM 752 C CA . THR A 1 102 ? -39.826 -1.152 48.060 1.00 64.31 102 THR A CA 1
ATOM 753 C C . THR A 1 102 ? -39.430 -0.787 49.495 1.00 64.31 102 THR A C 1
ATOM 755 O O . THR A 1 102 ? -40.146 -1.111 50.439 1.00 64.31 102 THR A O 1
ATOM 758 N N . TRP A 1 103 ? -38.354 -0.014 49.677 1.00 64.38 103 TRP A N 1
ATOM 759 C CA . TRP A 1 103 ? -37.902 0.424 51.005 1.00 64.38 103 TRP A CA 1
ATOM 760 C C . TRP A 1 103 ? -38.768 1.542 51.611 1.00 64.38 103 TRP A C 1
ATOM 762 O O . TRP A 1 103 ? -38.923 1.604 52.830 1.00 64.38 103 TRP A O 1
ATOM 772 N N . ARG A 1 104 ? -39.379 2.408 50.785 1.00 57.25 104 ARG A N 1
ATOM 773 C CA . ARG A 1 104 ? -40.259 3.489 51.273 1.00 57.25 104 ARG A CA 1
ATOM 774 C C . ARG A 1 104 ? -41.550 2.950 51.889 1.00 57.25 104 ARG A C 1
ATOM 776 O O . ARG A 1 104 ? -41.955 3.458 52.926 1.00 57.25 104 ARG A O 1
ATOM 783 N N . ALA A 1 105 ? -42.152 1.918 51.299 1.00 54.38 105 ALA A N 1
ATOM 784 C CA . ALA A 1 105 ? -43.363 1.287 51.831 1.00 54.38 105 ALA A CA 1
ATOM 785 C C . ALA A 1 105 ? -43.097 0.400 53.063 1.00 54.38 105 ALA A C 1
ATOM 787 O O . ALA A 1 105 ? -43.996 0.183 53.868 1.00 54.38 105 ALA A O 1
ATOM 788 N N . GLN A 1 106 ? -41.870 -0.111 53.222 1.00 56.41 106 GLN A N 1
ATOM 789 C CA . GLN A 1 106 ? -41.493 -0.939 54.372 1.00 56.41 106 GLN A CA 1
ATOM 790 C C . GLN A 1 106 ? -41.049 -0.104 55.586 1.00 56.41 106 GLN A C 1
ATOM 792 O O . GLN A 1 106 ? -41.260 -0.524 56.721 1.00 56.41 106 GLN A O 1
ATOM 797 N N . TRP A 1 107 ? -40.445 1.073 55.366 1.00 59.81 107 TRP A N 1
ATOM 798 C CA . TRP A 1 107 ? -39.968 1.954 56.443 1.00 59.81 107 TRP A CA 1
ATOM 799 C C . TRP A 1 107 ? -41.016 2.973 56.904 1.00 59.81 107 TRP A C 1
ATOM 801 O O . TRP A 1 107 ? -41.159 3.213 58.102 1.00 59.81 107 TRP A O 1
ATOM 811 N N . ILE A 1 108 ? -41.816 3.514 55.976 1.00 58.97 108 ILE A N 1
ATOM 812 C CA . ILE A 1 108 ? -43.092 4.148 56.319 1.00 58.97 108 ILE A CA 1
ATOM 813 C C . ILE A 1 108 ? -44.053 2.986 56.518 1.00 58.97 108 ILE A C 1
ATOM 815 O O . ILE A 1 108 ? -44.813 2.648 55.613 1.00 58.97 108 ILE A O 1
ATOM 819 N N . GLY A 1 109 ? -43.937 2.304 57.661 1.00 50.81 109 GLY A N 1
ATOM 820 C CA . GLY A 1 109 ? -44.856 1.232 58.010 1.00 50.81 109 GLY A CA 1
ATOM 821 C C . GLY A 1 109 ? -46.271 1.697 57.694 1.00 50.81 109 GLY A C 1
ATOM 822 O O . GLY A 1 109 ? -46.603 2.862 57.932 1.00 50.81 109 GLY A O 1
ATOM 823 N N . THR A 1 110 ? -47.087 0.820 57.111 1.00 53.12 110 THR A N 1
ATOM 824 C CA . THR A 1 110 ? -48.535 0.999 57.116 1.00 53.12 110 THR A CA 1
ATOM 825 C C . THR A 1 110 ? -48.906 1.415 58.532 1.00 53.12 110 THR A C 1
ATOM 827 O O . THR A 1 110 ? -48.921 0.572 59.430 1.00 53.12 110 THR A O 1
ATOM 830 N N . ARG A 1 111 ? -49.147 2.714 58.756 1.00 52.16 111 ARG A N 1
ATOM 831 C CA . ARG A 1 111 ? -49.897 3.197 59.906 1.00 52.16 111 ARG A CA 1
ATOM 832 C C . ARG A 1 111 ? -51.274 2.594 59.692 1.00 52.16 111 ARG A C 1
ATOM 834 O O . ARG A 1 111 ? -52.160 3.221 59.125 1.00 52.16 111 ARG A O 1
ATOM 841 N N . ALA A 1 112 ? -51.429 1.326 60.065 1.00 53.50 112 ALA A N 1
ATOM 842 C CA . ALA A 1 112 ? -52.703 0.860 60.544 1.00 53.50 112 ALA A CA 1
ATOM 843 C C . ALA A 1 112 ? -53.036 1.876 61.627 1.00 53.50 112 ALA A C 1
ATOM 845 O O . ALA A 1 112 ? -52.253 2.032 62.565 1.00 53.50 112 ALA A O 1
ATOM 846 N N . ALA A 1 113 ? -54.074 2.677 61.387 1.00 54.69 113 ALA A N 1
ATOM 847 C CA . ALA A 1 113 ? -54.607 3.577 62.387 1.00 54.69 113 ALA A CA 1
ATOM 848 C C . ALA A 1 113 ? -54.756 2.736 63.654 1.00 54.69 113 ALA A C 1
ATOM 850 O O . ALA A 1 113 ? -55.558 1.800 63.686 1.00 54.69 113 ALA A O 1
ATOM 851 N N . SER A 1 114 ? -53.863 2.961 64.617 1.00 47.53 114 SER A N 1
ATOM 852 C CA . SER A 1 114 ? -53.932 2.264 65.886 1.00 47.53 114 SER A CA 1
ATOM 853 C C . SER A 1 114 ? -55.275 2.678 66.480 1.00 47.53 114 SER A C 1
ATOM 855 O O . SER A 1 114 ? -55.539 3.877 66.551 1.00 47.53 114 SER A O 1
ATOM 857 N N . PRO A 1 115 ? -56.164 1.739 66.837 1.00 58.59 115 PRO A N 1
ATOM 858 C CA . PRO A 1 115 ? -57.476 2.085 67.376 1.00 58.59 115 PRO A CA 1
ATOM 859 C C . PRO A 1 115 ? -57.384 2.750 68.757 1.00 58.59 115 PRO A C 1
ATOM 861 O O . PRO A 1 115 ? -58.388 3.248 69.259 1.00 58.59 115 PRO A O 1
ATOM 864 N N . GLU A 1 116 ? -56.194 2.770 69.363 1.00 58.28 116 GLU A N 1
ATOM 865 C CA . GLU A 1 116 ? -55.921 3.450 70.623 1.00 58.28 116 GLU A CA 1
ATOM 866 C C . GLU A 1 116 ? -55.027 4.676 70.390 1.00 58.28 116 GLU A C 1
ATOM 868 O O . GLU A 1 116 ? -53.970 4.529 69.759 1.00 58.28 116 GLU A O 1
ATOM 873 N N . PRO A 1 117 ? -55.424 5.863 70.896 1.00 58.34 117 PRO A N 1
ATOM 874 C CA . PRO A 1 117 ? -54.634 7.077 70.773 1.00 58.34 117 PRO A CA 1
ATOM 875 C C . PRO A 1 117 ? -53.319 6.895 71.529 1.00 58.34 117 PRO A C 1
ATOM 877 O O . PRO A 1 117 ? -53.279 6.632 72.733 1.00 58.34 117 PRO A O 1
ATOM 880 N N . THR A 1 118 ? -52.223 7.005 70.799 1.00 59.78 118 THR A N 1
ATOM 881 C CA . THR A 1 118 ? -50.883 6.993 71.365 1.00 59.78 118 THR A CA 1
ATOM 882 C C . THR A 1 118 ? -50.554 8.372 71.927 1.00 59.78 118 THR A C 1
ATOM 884 O O . THR A 1 118 ? -51.071 9.389 71.478 1.00 59.78 118 THR A O 1
ATOM 887 N N . LEU A 1 119 ? -49.630 8.426 72.889 1.00 56.22 119 LEU A N 1
ATOM 888 C CA . LEU A 1 119 ? -49.135 9.661 73.523 1.00 56.22 119 LEU A CA 1
ATOM 889 C C . LEU A 1 119 ? -48.631 10.734 72.521 1.00 56.22 119 LEU A C 1
ATOM 891 O O . LEU A 1 119 ? -48.405 11.878 72.901 1.00 56.22 119 LEU A O 1
ATOM 895 N N . PHE A 1 120 ? -48.418 10.361 71.256 1.00 59.19 120 PHE A N 1
ATOM 896 C CA . PHE A 1 120 ? -47.920 11.222 70.181 1.00 59.19 120 PHE A CA 1
ATOM 897 C C . PHE A 1 120 ? -48.976 11.533 69.112 1.00 59.19 120 PHE A C 1
ATOM 899 O O . PHE A 1 120 ? -48.624 12.082 68.064 1.00 59.19 120 PHE A O 1
ATOM 906 N N . ASP A 1 121 ? -50.245 11.194 69.347 1.00 61.75 121 ASP A N 1
ATOM 907 C CA . ASP A 1 121 ? -51.341 11.671 68.512 1.00 61.75 121 ASP A CA 1
ATOM 908 C C . ASP A 1 121 ? -51.552 13.163 68.778 1.00 61.75 121 ASP A C 1
ATOM 910 O O . ASP A 1 121 ? -52.167 13.588 69.753 1.00 61.75 121 ASP A O 1
ATOM 914 N N . VAL A 1 122 ? -50.948 13.972 67.911 1.00 59.00 122 VAL A N 1
ATOM 915 C CA . VAL A 1 122 ? -51.154 15.416 67.876 1.00 59.00 122 VAL A CA 1
ATOM 916 C C . VAL A 1 122 ? -52.497 15.660 67.198 1.00 59.00 122 VAL A C 1
ATOM 918 O O . VAL A 1 122 ? -52.634 15.424 65.996 1.00 59.00 122 VAL A O 1
ATOM 921 N N . GLU A 1 123 ? -53.486 16.122 67.965 1.00 60.41 123 GLU A N 1
ATOM 922 C CA . GLU A 1 123 ? -54.749 16.608 67.409 1.00 60.41 123 GLU A CA 1
ATOM 923 C C . GLU A 1 123 ? -54.465 17.765 66.432 1.00 60.41 123 GLU A C 1
ATOM 925 O O . GLU A 1 123 ? -53.753 18.710 66.787 1.00 60.41 123 GLU A O 1
ATOM 930 N N . PRO A 1 124 ? -54.985 17.717 65.194 1.00 56.50 124 PRO A N 1
ATOM 931 C CA . PRO A 1 124 ? -54.590 18.638 64.129 1.00 56.50 124 PRO A CA 1
ATOM 932 C C . PRO A 1 124 ? -55.111 20.081 64.271 1.00 56.50 124 PRO A C 1
ATOM 934 O O . PRO A 1 124 ? -54.949 20.854 63.332 1.00 56.50 124 PRO A O 1
ATOM 937 N N . GLU A 1 125 ? -55.714 20.476 65.399 1.00 54.06 125 GLU A N 1
ATOM 938 C CA . GLU A 1 125 ? -56.520 21.710 65.455 1.00 54.06 125 GLU A CA 1
ATOM 939 C C . GLU A 1 125 ? -56.081 22.778 66.468 1.00 54.06 125 GLU A C 1
ATOM 941 O O . GLU A 1 125 ? -56.735 23.812 66.582 1.00 54.06 125 GLU A O 1
ATOM 946 N N . THR A 1 126 ? -54.940 22.632 67.145 1.00 55.12 126 THR A N 1
ATOM 947 C CA . THR A 1 126 ? -54.424 23.749 67.958 1.00 55.12 126 THR A CA 1
ATOM 948 C C . THR A 1 126 ? -53.533 24.652 67.106 1.00 55.12 126 THR A C 1
ATOM 950 O O . THR A 1 126 ? -52.326 24.430 66.983 1.00 55.12 126 THR A O 1
ATOM 953 N N . GLU A 1 127 ? -54.131 25.684 66.505 1.00 56.62 127 GLU A N 1
ATOM 954 C CA . GLU A 1 127 ? -53.405 26.758 65.824 1.00 56.62 127 GLU A CA 1
ATOM 955 C C . GLU A 1 127 ? -52.357 27.375 66.770 1.00 56.62 127 GLU A C 1
ATOM 957 O O . GLU A 1 127 ? -52.676 28.021 67.769 1.00 56.62 127 GLU A O 1
ATOM 962 N N . GLN A 1 128 ? -51.073 27.211 66.436 1.00 57.22 128 GLN A N 1
ATOM 963 C CA . GLN A 1 128 ? -49.922 27.733 67.194 1.00 57.22 128 GLN A CA 1
ATOM 964 C C . GLN A 1 128 ? -49.872 29.277 67.297 1.00 57.22 128 GLN A C 1
ATOM 966 O O . GLN A 1 128 ? -48.958 29.823 67.912 1.00 57.22 128 GLN A O 1
ATOM 971 N N . GLY A 1 129 ? -50.836 29.997 66.714 1.00 57.81 129 GLY A N 1
ATOM 972 C CA . GLY A 1 129 ? -50.880 31.461 66.676 1.00 57.81 129 GLY A CA 1
ATOM 973 C C . GLY A 1 129 ? -51.447 32.146 67.925 1.00 57.81 129 GLY A C 1
ATOM 974 O O . GLY A 1 129 ? -51.246 33.345 68.086 1.00 57.81 129 GLY A O 1
ATOM 975 N N . ALA A 1 130 ? -52.119 31.427 68.831 1.00 57.62 130 ALA A N 1
ATOM 976 C CA . ALA A 1 130 ? -52.824 32.055 69.959 1.00 57.62 130 ALA A CA 1
ATOM 977 C C . ALA A 1 130 ? -51.918 32.518 71.121 1.00 57.62 130 ALA A C 1
ATOM 979 O O . ALA A 1 130 ? -52.383 33.211 72.020 1.00 57.62 130 ALA A O 1
ATOM 980 N N . LEU A 1 131 ? -50.630 32.154 71.124 1.00 56.97 131 LEU A N 1
ATOM 981 C CA . LEU A 1 131 ? -49.689 32.493 72.205 1.00 56.97 131 LEU A CA 1
ATOM 982 C C . LEU A 1 131 ? -48.950 33.829 72.008 1.00 56.97 131 LEU A C 1
ATOM 984 O O . LEU A 1 131 ? -48.148 34.203 72.861 1.00 56.97 131 LEU A O 1
ATOM 988 N N . PHE A 1 132 ? -49.206 34.544 70.908 1.00 58.12 132 PHE A N 1
ATOM 989 C CA . PHE A 1 132 ? -48.523 35.802 70.571 1.00 58.12 132 PHE A CA 1
ATOM 990 C C . PHE A 1 132 ? -49.476 36.981 70.292 1.00 58.12 132 PHE A C 1
ATOM 992 O O . PHE A 1 132 ? -49.050 37.955 69.669 1.00 58.12 132 PHE A O 1
ATOM 999 N N . ALA A 1 133 ? -50.739 36.900 70.730 1.00 51.00 133 ALA A N 1
ATOM 1000 C CA . ALA A 1 133 ? -51.718 37.991 70.644 1.00 51.00 133 ALA A CA 1
ATOM 1001 C C . ALA A 1 133 ? -51.819 38.784 71.956 1.00 51.00 133 ALA A C 1
ATOM 1003 O O . ALA A 1 133 ? -51.770 38.148 73.034 1.00 51.00 133 ALA A O 1
#

Foldseek 3Di:
DWFFDFPPDDLPPLETFDDDPPDQATQVRGGTDGTNPPRNPYYDPSRVVVVVVVVVVVVVVVVVVVVDDDPDPVSVVVVVVVVVVVVVVVVVVVVCVVCVPVVVPVVPDPPPVDPDDDPPPDDPPDDPPPVPD